Protein AF-A0A7V2N459-F1 (afdb_monomer_lite)

Secondary structure (DSSP, 8-state):
-HHHHHHHHHHHHHHHT---------EEEES-TT-HHHHHHHHTT--EEEESSHHHHHHHSPTT--EEE--SSTTT-PPP--HHHHHHHTT-

Structure (mmCIF, N/CA/C/O backbone):
data_AF-A0A7V2N459-F1
#
_entry.id   AF-A0A7V2N459-F1
#
loop_
_atom_site.group_PDB
_atom_site.id
_atom_site.type_symbol
_atom_site.label_atom_id
_atom_site.label_alt_id
_atom_site.label_comp_id
_atom_site.label_asym_id
_atom_site.label_entity_id
_atom_site.label_seq_id
_atom_site.pdbx_PDB_ins_code
_atom_site.Cartn_x
_atom_site.Cartn_y
_atom_site.Cartn_z
_atom_site.occupancy
_atom_site.B_iso_or_equiv
_atom_site.auth_seq_id
_atom_site.auth_comp_id
_atom_site.auth_asym_id
_atom_site.auth_atom_id
_atom_site.pdbx_PDB_model_num
ATOM 1 N N . MET A 1 1 ? -19.922 8.949 53.458 1.00 64.56 1 MET A N 1
ATOM 2 C CA . MET A 1 1 ? -20.731 8.506 52.298 1.00 64.56 1 MET A CA 1
ATOM 3 C C . MET A 1 1 ? -20.324 9.215 51.003 1.00 64.56 1 MET A C 1
ATOM 5 O O . MET A 1 1 ? -19.950 8.535 50.059 1.00 64.56 1 MET A O 1
ATOM 9 N N . GLN A 1 2 ? -20.271 10.553 50.970 1.00 70.25 2 GLN A N 1
ATOM 10 C CA . GLN A 1 2 ? -20.011 11.320 49.737 1.00 70.25 2 GLN A CA 1
ATOM 11 C C . GLN A 1 2 ? -18.630 11.116 49.085 1.00 70.25 2 GLN A C 1
ATOM 13 O O . GLN A 1 2 ? -18.548 11.033 47.867 1.00 70.25 2 GLN A O 1
ATOM 18 N N . ARG A 1 3 ? -17.555 10.934 49.867 1.00 70.62 3 ARG A N 1
ATOM 19 C CA . ARG A 1 3 ? -16.214 10.641 49.316 1.00 70.62 3 ARG A CA 1
ATOM 20 C C . ARG A 1 3 ? -16.130 9.299 48.577 1.00 70.62 3 ARG A C 1
ATOM 22 O O . ARG A 1 3 ? -15.412 9.205 47.594 1.00 70.62 3 ARG A O 1
ATOM 29 N N . ARG A 1 4 ? -16.872 8.278 49.028 1.00 72.75 4 ARG A N 1
ATOM 30 C CA . ARG A 1 4 ? -16.924 6.964 48.359 1.00 72.75 4 ARG A CA 1
ATOM 31 C C . ARG A 1 4 ? -17.725 7.043 47.057 1.00 72.75 4 ARG A C 1
ATOM 33 O O . ARG A 1 4 ? -17.286 6.485 46.063 1.00 72.75 4 ARG A O 1
ATOM 40 N N . LEU A 1 5 ? -18.818 7.811 47.056 1.00 71.62 5 LEU A N 1
ATOM 41 C CA . LEU A 1 5 ? -19.627 8.069 45.861 1.00 71.62 5 LEU A CA 1
ATOM 42 C C . LEU A 1 5 ? -18.840 8.835 44.784 1.00 71.62 5 LEU A C 1
ATOM 44 O O . LEU A 1 5 ? -18.859 8.449 43.623 1.00 71.62 5 LEU A O 1
ATOM 48 N N . ALA A 1 6 ? -18.105 9.881 45.177 1.00 73.50 6 ALA A N 1
ATOM 49 C CA . ALA A 1 6 ? -17.272 10.663 44.262 1.00 73.50 6 ALA A CA 1
ATOM 50 C C . ALA A 1 6 ? -16.128 9.830 43.661 1.00 73.50 6 ALA A C 1
ATOM 52 O O . ALA A 1 6 ? -15.856 9.932 42.469 1.00 73.50 6 ALA A O 1
ATOM 53 N N . LEU A 1 7 ? -15.501 8.960 44.464 1.00 67.81 7 LEU A N 1
ATOM 54 C CA . LEU A 1 7 ? -14.467 8.047 43.976 1.00 67.81 7 LEU A CA 1
ATOM 55 C C . LEU A 1 7 ? -15.044 7.002 43.006 1.00 67.81 7 LEU A C 1
ATOM 57 O O . LEU A 1 7 ? -14.444 6.733 41.973 1.00 67.81 7 LEU A O 1
ATOM 61 N N . GLN A 1 8 ? -16.219 6.441 43.312 1.00 66.12 8 GLN A N 1
ATOM 62 C CA . GLN A 1 8 ? -16.900 5.479 42.437 1.00 66.12 8 GLN A CA 1
ATOM 63 C C . GLN A 1 8 ? -17.325 6.110 41.104 1.00 66.12 8 GLN A C 1
ATOM 65 O O . GLN A 1 8 ? -17.144 5.489 40.062 1.00 66.12 8 GLN A O 1
ATOM 70 N N . LEU A 1 9 ? -17.821 7.351 41.122 1.00 71.75 9 LEU A N 1
ATOM 71 C CA . LEU A 1 9 ? -18.165 8.103 39.910 1.00 71.75 9 LEU A CA 1
ATOM 72 C C . LEU A 1 9 ? -16.926 8.438 39.065 1.00 71.75 9 LEU A C 1
ATOM 74 O O . LEU A 1 9 ? -16.973 8.289 37.848 1.00 71.75 9 LEU A O 1
ATOM 78 N N . ALA A 1 10 ? -15.810 8.818 39.697 1.00 70.69 10 ALA A N 1
ATOM 79 C CA . ALA A 1 10 ? -14.554 9.104 39.001 1.00 70.69 10 ALA A CA 1
ATOM 80 C C . ALA A 1 10 ? -13.917 7.846 38.376 1.00 70.69 10 ALA A C 1
ATOM 82 O O . ALA A 1 10 ? -13.384 7.896 37.270 1.00 70.69 10 ALA A O 1
ATOM 83 N N . ILE A 1 11 ? -13.995 6.695 39.051 1.00 65.44 11 ILE A N 1
ATOM 84 C CA . ILE A 1 11 ? -13.514 5.419 38.500 1.00 65.44 11 ILE A CA 1
ATOM 85 C C . ILE A 1 11 ? -14.393 4.983 37.317 1.00 65.44 11 ILE A C 1
ATOM 87 O O . ILE A 1 11 ? -13.868 4.567 36.287 1.00 65.44 11 ILE A O 1
ATOM 91 N N . LEU A 1 12 ? -15.718 5.143 37.418 1.00 64.06 12 LEU A N 1
ATOM 92 C CA . LEU A 1 12 ? -16.650 4.812 36.336 1.00 64.06 12 LEU A CA 1
ATOM 93 C C . LEU A 1 12 ? -16.441 5.699 35.094 1.00 64.06 12 LEU A C 1
ATOM 95 O O . LEU A 1 12 ? -16.506 5.200 33.972 1.00 64.06 12 LEU A O 1
ATOM 99 N N . SER A 1 13 ? -16.123 6.987 35.275 1.00 60.62 13 SER A N 1
ATOM 100 C CA . SER A 1 13 ? -15.835 7.901 34.161 1.00 60.62 13 SER A CA 1
ATOM 101 C C . SER A 1 13 ? -14.513 7.595 33.453 1.00 60.62 13 SER A C 1
ATOM 103 O O . SER A 1 13 ? -14.413 7.790 32.246 1.00 60.62 13 SER A O 1
ATOM 105 N N . VAL A 1 14 ? -13.506 7.085 34.172 1.00 59.78 14 VAL A N 1
ATOM 106 C CA . VAL A 1 14 ? -12.221 6.678 33.575 1.00 59.78 14 VAL A CA 1
ATOM 107 C C . VAL A 1 14 ? -12.373 5.396 32.751 1.00 59.78 14 VAL A C 1
ATOM 109 O O . VAL A 1 14 ? -11.801 5.305 31.673 1.00 59.78 14 VAL A O 1
ATOM 112 N N . VAL A 1 15 ? -13.185 4.430 33.195 1.00 59.94 15 VAL A N 1
ATOM 113 C CA . VAL A 1 15 ? -13.407 3.166 32.460 1.00 59.94 15 VAL A CA 1
ATOM 114 C C . VAL A 1 15 ? -14.144 3.390 31.131 1.00 59.94 15 VAL A C 1
ATOM 116 O O . VAL A 1 15 ? -13.827 2.738 30.139 1.00 59.94 15 VAL A O 1
ATOM 119 N N . LEU A 1 16 ? -15.073 4.350 31.075 1.00 55.66 16 LEU A N 1
ATOM 120 C CA . LEU A 1 16 ? -15.801 4.710 29.848 1.00 55.66 16 LEU A CA 1
ATOM 121 C C . LEU A 1 16 ? -14.923 5.387 28.777 1.00 55.66 16 LEU A C 1
ATOM 123 O O . LEU A 1 16 ? -15.271 5.341 27.601 1.00 55.66 16 LEU A O 1
ATOM 127 N N . LEU A 1 17 ? -13.779 5.971 29.150 1.00 54.75 17 LEU A N 1
ATOM 128 C CA . LEU A 1 17 ? -12.862 6.653 28.224 1.00 54.75 17 LEU A CA 1
ATOM 129 C C . LEU A 1 17 ? -11.868 5.714 27.511 1.00 54.75 17 LEU A C 1
ATOM 131 O O . LEU A 1 17 ? -11.180 6.155 26.596 1.00 54.75 17 LEU A O 1
ATOM 135 N N . VAL A 1 18 ? -11.770 4.438 27.905 1.00 56.19 18 VAL A N 1
ATOM 136 C CA . VAL A 1 18 ? -10.706 3.521 27.428 1.00 56.19 18 VAL A CA 1
ATOM 137 C C . VAL A 1 18 ? -11.186 2.550 26.338 1.00 56.19 18 VAL A C 1
ATOM 139 O O . VAL A 1 18 ? -10.397 1.776 25.799 1.00 56.19 18 VAL A O 1
ATOM 142 N N . SER A 1 19 ? -12.459 2.593 25.936 1.00 56.22 19 SER A N 1
ATOM 143 C CA . SER A 1 19 ? -12.940 1.758 24.830 1.00 56.22 19 SER A CA 1
ATOM 144 C C . SER A 1 19 ? -12.629 2.422 23.485 1.00 56.22 19 SER A C 1
ATOM 146 O O . SER A 1 19 ? -13.485 3.051 22.870 1.00 56.22 19 SER A O 1
ATOM 148 N N . VAL A 1 20 ? -11.376 2.310 23.035 1.00 63.97 20 VAL A N 1
ATOM 149 C CA . VAL A 1 20 ? -11.035 2.551 21.628 1.00 63.97 20 VAL A CA 1
ATOM 150 C C . VAL A 1 20 ? -11.593 1.360 20.849 1.00 63.97 20 VAL A C 1
ATOM 152 O O . VAL A 1 20 ? -11.104 0.244 21.052 1.00 63.97 20 VAL A O 1
ATOM 155 N N . PRO A 1 21 ? -12.621 1.528 19.998 1.00 56.06 21 PRO A N 1
ATOM 156 C CA . PRO A 1 21 ? -13.033 0.443 19.126 1.00 56.06 21 PRO A CA 1
ATOM 157 C C . PRO A 1 21 ? -11.829 0.072 18.261 1.00 56.06 21 PRO A C 1
ATOM 159 O O . PRO A 1 21 ? -11.200 0.939 17.652 1.00 56.06 21 PRO A O 1
ATOM 162 N N . ALA A 1 22 ? -11.477 -1.212 18.236 1.00 60.50 22 ALA A N 1
ATOM 163 C CA . ALA A 1 22 ? -10.510 -1.719 17.280 1.00 60.50 22 ALA A CA 1
ATOM 164 C C . ALA A 1 22 ? -11.128 -1.547 15.888 1.00 60.50 22 ALA A C 1
ATOM 166 O O . ALA A 1 22 ? -11.924 -2.376 15.455 1.00 60.50 22 ALA A O 1
ATOM 167 N N . VAL A 1 23 ? -10.831 -0.424 15.231 1.00 61.75 23 VAL A N 1
ATOM 168 C CA . VAL A 1 23 ? -11.217 -0.203 13.837 1.00 61.75 23 VAL A CA 1
ATOM 169 C C . VAL A 1 23 ? -10.638 -1.378 13.042 1.00 61.75 23 VAL A C 1
ATOM 171 O O . VAL A 1 23 ? -9.439 -1.653 13.199 1.00 61.75 23 VAL A O 1
ATOM 174 N N . PRO A 1 24 ? -11.454 -2.111 12.259 1.00 61.44 24 PRO A N 1
ATOM 175 C CA . PRO A 1 24 ? -10.950 -3.148 11.372 1.00 61.44 24 PRO A CA 1
ATOM 176 C C . PRO A 1 24 ? -9.793 -2.570 10.561 1.00 61.44 24 PRO A C 1
ATOM 178 O O . PRO A 1 24 ? -9.927 -1.523 9.929 1.00 61.44 24 PRO A O 1
ATOM 181 N N . ARG A 1 25 ? -8.616 -3.189 10.663 1.00 75.44 25 ARG A N 1
ATOM 182 C CA . ARG A 1 25 ? -7.430 -2.709 9.954 1.00 75.44 25 ARG A CA 1
ATOM 183 C C . ARG A 1 25 ? -7.502 -3.211 8.521 1.00 75.44 25 ARG A C 1
ATOM 185 O O . ARG A 1 25 ? -6.986 -4.286 8.223 1.00 75.44 25 ARG A O 1
ATOM 192 N N . GLU A 1 26 ? -8.173 -2.447 7.671 1.00 93.06 26 GLU A N 1
ATOM 193 C CA . GLU A 1 26 ? -8.086 -2.615 6.226 1.00 93.06 26 GLU A CA 1
ATOM 194 C C . GLU A 1 26 ? -6.654 -2.313 5.763 1.00 93.06 26 GLU A C 1
ATOM 196 O O . GLU A 1 26 ? -6.051 -1.310 6.157 1.00 93.06 26 GLU A O 1
ATOM 201 N N . PHE A 1 27 ? -6.097 -3.185 4.925 1.00 95.12 27 PHE A N 1
ATOM 202 C CA . PHE A 1 27 ? -4.828 -2.932 4.252 1.00 95.12 27 PHE A CA 1
ATOM 203 C C . PHE A 1 27 ? -5.053 -2.409 2.835 1.00 95.12 27 PHE A C 1
ATOM 205 O O . PHE A 1 27 ? -5.760 -3.021 2.036 1.00 95.12 27 PHE A O 1
ATOM 212 N N . PHE A 1 28 ? -4.365 -1.325 2.487 1.00 96.94 28 PHE A N 1
ATOM 213 C CA . PHE A 1 28 ? -4.312 -0.804 1.122 1.00 96.94 28 PHE A CA 1
ATOM 214 C C . PHE A 1 28 ? -3.048 -1.349 0.463 1.00 96.94 28 PHE A C 1
ATOM 216 O O . PHE A 1 28 ? -1.942 -1.001 0.871 1.00 96.94 28 PHE A O 1
ATOM 223 N N . VAL A 1 29 ? -3.183 -2.253 -0.507 1.00 96.94 29 VAL A N 1
ATOM 224 C CA . VAL A 1 29 ? -2.063 -3.090 -0.973 1.00 96.94 29 VAL A CA 1
ATOM 225 C C . VAL A 1 29 ? -1.805 -2.893 -2.461 1.00 96.94 29 VAL A C 1
ATOM 227 O O . VAL A 1 29 ? -2.730 -2.978 -3.263 1.00 96.94 29 VAL A O 1
ATOM 230 N N . THR A 1 30 ? -0.542 -2.721 -2.853 1.00 96.69 30 THR A N 1
ATOM 231 C CA . THR A 1 30 ? -0.093 -2.900 -4.240 1.00 96.69 30 THR A CA 1
ATOM 232 C C . THR A 1 30 ? 0.680 -4.208 -4.353 1.00 96.69 30 THR A C 1
ATOM 234 O O . THR A 1 30 ? 1.699 -4.395 -3.688 1.00 96.69 30 THR A O 1
ATOM 237 N N . CYS A 1 31 ? 0.142 -5.147 -5.131 1.00 95.25 31 CYS A N 1
ATOM 238 C CA . CYS A 1 31 ? 0.759 -6.445 -5.401 1.00 95.25 31 CYS A CA 1
ATOM 239 C C . CYS A 1 31 ? 0.042 -7.179 -6.548 1.00 95.25 31 CYS A C 1
ATOM 241 O O . CYS A 1 31 ? -1.104 -6.863 -6.897 1.00 95.25 31 CYS A O 1
ATOM 243 N N . GLY A 1 32 ? 0.697 -8.207 -7.093 1.00 92.88 32 GLY A N 1
ATOM 244 C CA . GLY A 1 32 ? 0.051 -9.201 -7.951 1.00 92.88 32 GLY A CA 1
ATOM 245 C C . GLY A 1 32 ? -1.026 -9.991 -7.198 1.00 92.88 32 GLY A C 1
ATOM 246 O O . GLY A 1 32 ? -0.948 -10.176 -5.984 1.00 92.88 32 GLY A O 1
ATOM 247 N N . ALA A 1 33 ? -2.053 -10.465 -7.907 1.00 91.69 33 ALA A N 1
ATOM 248 C CA . ALA A 1 33 ? -3.138 -11.252 -7.302 1.00 91.69 33 ALA A CA 1
ATOM 249 C C . ALA A 1 33 ? -2.669 -12.618 -6.757 1.00 91.69 33 ALA A C 1
ATOM 251 O O . ALA A 1 33 ? -3.340 -13.243 -5.933 1.00 91.69 33 ALA A O 1
ATOM 252 N N . ASP A 1 34 ? -1.518 -13.086 -7.226 1.00 92.56 34 ASP A N 1
ATOM 253 C CA . ASP A 1 34 ? -0.834 -14.302 -6.811 1.00 92.56 34 ASP A CA 1
ATOM 254 C C . ASP A 1 34 ? 0.110 -14.101 -5.618 1.00 92.56 34 ASP A C 1
ATOM 256 O O . ASP A 1 34 ? 0.583 -15.102 -5.076 1.00 92.56 34 ASP A O 1
ATOM 260 N N . ASN A 1 35 ? 0.314 -12.857 -5.160 1.00 94.88 35 ASN A N 1
ATOM 261 C CA . ASN A 1 35 ? 1.149 -12.546 -4.004 1.00 94.88 35 ASN A CA 1
ATOM 262 C C . ASN A 1 35 ? 0.696 -13.346 -2.772 1.00 94.88 35 ASN A C 1
ATOM 264 O O . ASN A 1 35 ? -0.468 -13.329 -2.359 1.00 94.88 35 ASN A O 1
ATOM 268 N N . ASP A 1 36 ? 1.636 -14.082 -2.196 1.00 94.94 36 ASP A N 1
ATOM 269 C CA . ASP A 1 36 ? 1.414 -15.027 -1.111 1.00 94.94 36 ASP A CA 1
ATOM 270 C C . ASP A 1 36 ? 0.920 -14.340 0.164 1.00 94.94 36 ASP A C 1
ATOM 272 O O . ASP A 1 36 ? -0.084 -14.779 0.733 1.00 94.94 36 ASP A O 1
ATOM 276 N N . LEU A 1 37 ? 1.546 -13.230 0.565 1.00 94.69 37 LEU A N 1
ATOM 277 C CA . LEU A 1 37 ? 1.132 -12.432 1.716 1.00 94.69 37 LEU A CA 1
ATOM 278 C C . LEU A 1 37 ? -0.299 -11.917 1.539 1.00 94.69 37 LEU A C 1
ATOM 280 O O . LEU A 1 37 ? -1.125 -12.1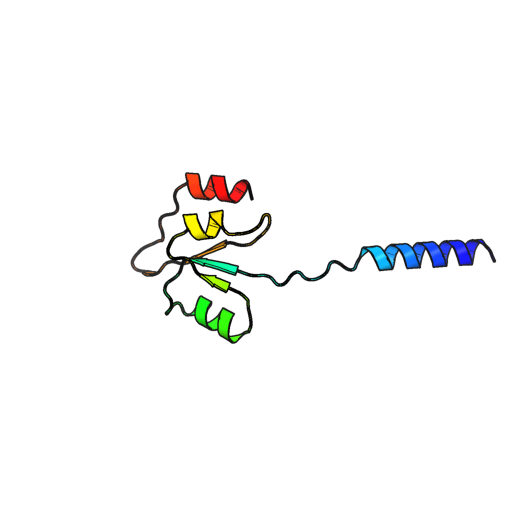16 2.428 1.00 94.69 37 LEU A O 1
ATOM 284 N N . TYR A 1 38 ? -0.632 -11.337 0.383 1.00 95.62 38 TYR A N 1
ATOM 285 C CA . TYR A 1 38 ? -1.997 -10.892 0.080 1.00 95.62 38 TYR A CA 1
ATOM 286 C C . TYR A 1 38 ? -3.012 -12.037 0.199 1.00 95.62 38 TYR A C 1
ATOM 288 O O . TYR A 1 38 ? -4.042 -11.911 0.867 1.00 95.62 38 TYR A O 1
ATOM 296 N N . ARG A 1 39 ? -2.699 -13.207 -0.369 1.00 96.12 39 ARG A N 1
ATOM 297 C CA . ARG A 1 39 ? -3.566 -14.393 -0.287 1.00 96.12 39 ARG A CA 1
ATOM 298 C C . ARG A 1 39 ? -3.686 -14.956 1.127 1.00 96.12 39 ARG A C 1
ATOM 300 O O . ARG A 1 39 ? -4.697 -15.590 1.431 1.00 96.12 39 ARG A O 1
ATOM 307 N N . VAL A 1 40 ? -2.666 -14.807 1.968 1.00 96.75 40 VAL A N 1
ATOM 308 C CA . VAL A 1 40 ? -2.711 -15.197 3.385 1.00 96.75 40 VAL A CA 1
ATOM 309 C C . VAL A 1 40 ? -3.573 -14.217 4.176 1.00 96.75 40 VAL A C 1
ATOM 311 O O . VAL A 1 40 ? -4.417 -14.672 4.945 1.00 96.75 40 VAL A O 1
ATOM 314 N N . LEU A 1 41 ? -3.429 -12.908 3.956 1.00 94.56 41 LEU A N 1
ATOM 315 C CA . LEU A 1 41 ? -4.247 -11.879 4.607 1.00 94.56 41 LEU A CA 1
ATOM 316 C C . LEU A 1 41 ? -5.739 -12.106 4.335 1.00 94.56 41 LEU A C 1
ATOM 318 O O . LEU A 1 41 ? -6.513 -12.254 5.281 1.00 94.56 41 LEU A O 1
ATOM 322 N N . LEU A 1 42 ? -6.120 -12.263 3.063 1.00 94.81 42 LEU A N 1
ATOM 323 C CA . LEU A 1 42 ? -7.508 -12.552 2.684 1.00 94.81 42 LEU A CA 1
ATOM 324 C C . LEU A 1 42 ? -8.040 -13.836 3.333 1.00 94.81 42 LEU A C 1
ATOM 326 O O . LEU A 1 42 ? -9.161 -13.868 3.835 1.00 94.81 42 LEU A O 1
ATOM 330 N N . ARG A 1 43 ? -7.234 -14.907 3.358 1.00 96.56 43 ARG A N 1
ATOM 331 C CA . ARG A 1 43 ? -7.635 -16.191 3.961 1.00 96.56 43 ARG A CA 1
ATOM 332 C C . ARG A 1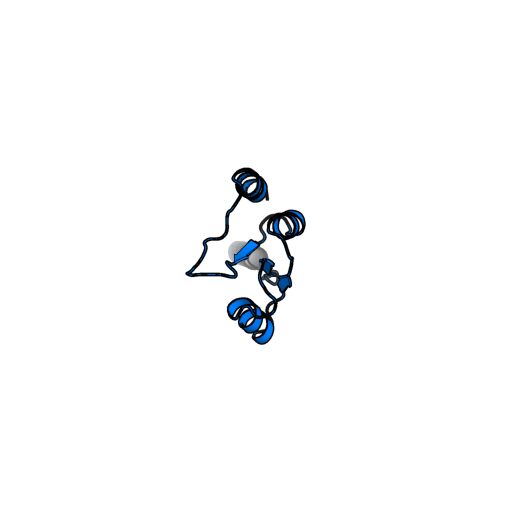 43 ? -7.850 -16.120 5.470 1.00 96.56 43 ARG A C 1
ATOM 334 O O . ARG A 1 43 ? -8.591 -16.942 5.996 1.00 96.56 43 ARG A O 1
ATOM 341 N N . ASN A 1 44 ? -7.231 -15.157 6.146 1.00 94.69 44 ASN A N 1
ATOM 342 C CA . ASN A 1 44 ? -7.406 -14.925 7.578 1.00 94.69 44 ASN A CA 1
ATOM 343 C C . ASN A 1 44 ? -8.480 -13.866 7.882 1.00 94.69 44 ASN A C 1
ATOM 345 O O . ASN A 1 44 ? -8.581 -13.412 9.018 1.00 94.69 44 ASN A O 1
ATOM 349 N N . GLY A 1 45 ? -9.291 -13.481 6.890 1.00 93.50 45 GLY A N 1
ATOM 350 C CA . GLY A 1 45 ? -10.397 -12.541 7.075 1.00 93.50 45 GLY A CA 1
ATOM 351 C C . GLY A 1 45 ? -9.963 -11.082 7.213 1.00 93.50 45 GLY A C 1
ATOM 352 O O . GLY A 1 45 ? -10.753 -10.269 7.683 1.00 93.50 45 GLY A O 1
ATOM 353 N N . MET A 1 46 ? -8.731 -10.741 6.820 1.00 93.06 46 MET A N 1
ATOM 354 C CA . MET A 1 46 ? -8.303 -9.345 6.760 1.00 93.06 46 MET A CA 1
ATOM 355 C C . MET A 1 46 ? -8.944 -8.658 5.554 1.00 93.06 46 MET A C 1
ATOM 357 O O . MET A 1 46 ? -8.910 -9.185 4.440 1.00 93.06 46 MET A O 1
ATOM 361 N N . GLU A 1 47 ? -9.474 -7.457 5.764 1.00 94.19 47 GLU A N 1
ATOM 362 C CA . GLU A 1 47 ? -9.941 -6.601 4.676 1.00 94.19 47 GLU A CA 1
ATOM 363 C C . GLU A 1 47 ? -8.733 -6.036 3.925 1.00 94.19 47 GLU A C 1
ATOM 365 O O . GLU A 1 47 ? -7.775 -5.548 4.529 1.00 94.19 47 GLU A O 1
ATOM 370 N N . CYS A 1 48 ? -8.731 -6.161 2.599 1.00 95.44 48 CYS A N 1
ATOM 371 C CA . CYS A 1 48 ? -7.635 -5.685 1.763 1.00 95.44 48 CYS A CA 1
ATOM 372 C C . CYS A 1 48 ? -8.172 -5.054 0.477 1.00 95.44 48 CYS A C 1
ATOM 374 O O . CYS A 1 48 ? -8.699 -5.761 -0.387 1.00 95.44 48 CYS A O 1
ATOM 376 N N . SER A 1 49 ? -7.939 -3.756 0.303 1.00 96.50 49 SER A N 1
ATOM 377 C CA . SER A 1 49 ? -8.145 -3.056 -0.965 1.00 96.50 49 SER A CA 1
ATOM 378 C C . SER A 1 49 ? -6.877 -3.146 -1.816 1.00 96.50 49 SER A C 1
ATOM 380 O O . SER A 1 49 ? -5.855 -2.532 -1.499 1.00 96.50 49 SER A O 1
ATOM 382 N N . ARG A 1 50 ? -6.917 -3.954 -2.887 1.00 97.38 50 ARG A N 1
ATOM 383 C CA . ARG A 1 50 ? -5.780 -4.166 -3.802 1.00 97.38 50 ARG A CA 1
ATOM 384 C C . ARG A 1 50 ? -5.816 -3.177 -4.969 1.00 97.38 50 ARG A C 1
ATOM 386 O O . ARG A 1 50 ? -6.834 -3.066 -5.645 1.00 97.38 50 ARG A O 1
ATOM 393 N N . TYR A 1 51 ? -4.680 -2.545 -5.249 1.00 96.81 51 TYR A N 1
ATOM 394 C CA . TYR A 1 51 ? -4.477 -1.607 -6.354 1.00 96.81 51 TYR A CA 1
ATOM 395 C C . TYR A 1 51 ? -3.274 -2.001 -7.207 1.00 96.81 51 TYR A C 1
ATOM 397 O O . TYR A 1 51 ? -2.319 -2.608 -6.717 1.00 96.81 51 TYR A O 1
ATOM 405 N N . ASP A 1 52 ? -3.289 -1.588 -8.471 1.00 93.44 52 ASP A N 1
ATOM 406 C CA . ASP A 1 52 ? -2.205 -1.879 -9.412 1.00 93.44 52 ASP A CA 1
ATOM 407 C C . ASP A 1 52 ? -0.997 -0.948 -9.228 1.00 93.44 52 ASP A C 1
ATOM 409 O O . ASP A 1 52 ? 0.113 -1.295 -9.621 1.00 93.44 52 ASP A O 1
ATOM 413 N N . THR A 1 53 ? -1.191 0.229 -8.617 1.00 93.44 53 THR A N 1
ATOM 414 C CA . THR A 1 53 ? -0.113 1.203 -8.395 1.00 93.44 53 THR A CA 1
ATOM 415 C C . THR A 1 53 ? -0.055 1.719 -6.957 1.00 93.44 53 THR A C 1
ATOM 417 O O . THR A 1 53 ? -1.080 1.955 -6.310 1.00 93.44 53 THR A O 1
ATOM 420 N N . ALA A 1 54 ? 1.165 2.010 -6.489 1.00 94.75 54 ALA A N 1
ATOM 421 C CA . ALA A 1 54 ? 1.410 2.626 -5.184 1.00 94.75 54 ALA A CA 1
ATOM 422 C C . ALA A 1 54 ? 0.673 3.966 -5.015 1.00 94.75 54 ALA A C 1
ATOM 424 O O . ALA A 1 54 ? 0.120 4.240 -3.953 1.00 94.75 54 ALA A O 1
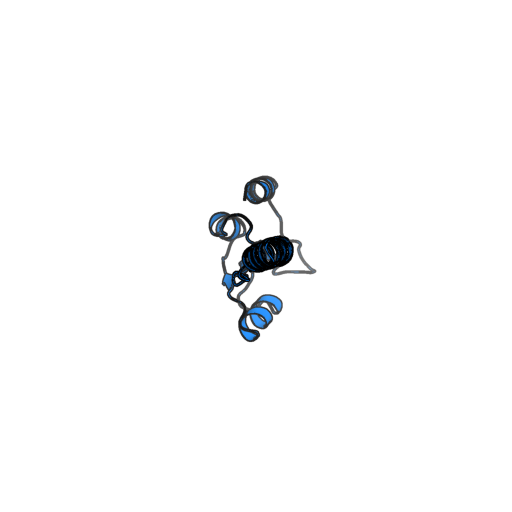ATOM 425 N N . LYS A 1 55 ? 0.608 4.782 -6.077 1.00 95.44 55 LYS A N 1
ATOM 426 C CA . LYS A 1 55 ? -0.124 6.054 -6.075 1.00 95.44 55 LYS A CA 1
ATOM 427 C C . LYS A 1 55 ? -1.605 5.858 -5.742 1.00 95.44 55 LYS A C 1
ATOM 429 O O . LYS A 1 55 ? -2.110 6.539 -4.856 1.00 95.44 55 LYS A O 1
ATOM 434 N N . GLN A 1 56 ? -2.279 4.920 -6.409 1.00 96.19 56 GLN A N 1
ATOM 435 C CA . GLN A 1 56 ? -3.699 4.639 -6.167 1.00 96.19 56 GLN A CA 1
ATOM 436 C C . GLN A 1 56 ? -3.946 4.149 -4.738 1.00 96.19 56 GLN A C 1
ATOM 438 O O . GLN A 1 56 ? -4.894 4.604 -4.097 1.00 96.19 56 GLN A O 1
ATOM 443 N N . ALA A 1 57 ? -3.082 3.264 -4.232 1.00 96.50 57 ALA A N 1
ATOM 444 C CA . ALA A 1 57 ? -3.177 2.760 -2.866 1.00 96.50 57 ALA A CA 1
ATOM 445 C C . ALA A 1 57 ? -3.024 3.894 -1.839 1.00 96.50 57 ALA A C 1
ATOM 447 O O . ALA A 1 57 ? -3.868 4.043 -0.957 1.00 96.50 57 ALA A O 1
ATOM 448 N N . ILE A 1 58 ? -2.006 4.749 -2.000 1.00 96.19 58 ILE A N 1
ATOM 449 C CA . ILE A 1 58 ? -1.785 5.912 -1.129 1.00 96.19 58 ILE A CA 1
ATOM 450 C C . ILE A 1 58 ? -2.952 6.889 -1.219 1.00 96.19 58 ILE A C 1
ATOM 452 O O . ILE A 1 58 ? -3.407 7.365 -0.188 1.00 96.19 58 ILE A O 1
ATOM 456 N N . GLU A 1 59 ? -3.451 7.217 -2.412 1.00 95.81 59 GLU A N 1
ATOM 457 C CA . GLU A 1 59 ? -4.550 8.176 -2.583 1.00 95.81 59 GLU A CA 1
ATOM 458 C C . GLU A 1 59 ? -5.862 7.674 -1.975 1.00 95.81 59 GLU A C 1
ATOM 460 O O . GLU A 1 59 ? -6.565 8.473 -1.351 1.00 95.81 59 GLU A O 1
ATOM 465 N N . SER A 1 60 ? -6.131 6.370 -2.061 1.00 96.12 60 SER A N 1
ATOM 466 C CA . SER A 1 60 ? -7.365 5.752 -1.559 1.00 96.12 60 SER A CA 1
ATOM 467 C C . SER A 1 60 ? -7.354 5.473 -0.053 1.00 96.12 60 SER A C 1
ATOM 469 O O . SER A 1 60 ? -8.412 5.496 0.566 1.00 96.12 60 SER A O 1
ATOM 471 N N . ALA A 1 61 ? -6.181 5.250 0.549 1.00 95.31 61 ALA A N 1
ATOM 472 C CA . ALA A 1 61 ? -6.063 4.940 1.976 1.00 95.31 61 ALA A CA 1
ATOM 473 C C . ALA A 1 61 ? -6.559 6.092 2.874 1.00 95.31 61 ALA A C 1
ATOM 475 O O . ALA A 1 61 ? -6.109 7.222 2.695 1.00 95.31 61 ALA A O 1
ATOM 476 N N . PRO A 1 62 ? -7.446 5.883 3.857 1.00 93.62 62 PRO A N 1
ATOM 477 C CA . PRO A 1 62 ? -7.800 6.920 4.823 1.00 93.62 62 PRO A CA 1
ATOM 478 C C . PRO A 1 62 ? -6.584 7.438 5.608 1.00 93.62 62 PRO A C 1
ATOM 480 O O . PRO A 1 62 ? -5.549 6.775 5.690 1.00 93.62 62 PRO A O 1
ATOM 483 N N . GLU A 1 63 ? -6.720 8.620 6.210 1.00 91.94 63 GLU A N 1
ATOM 484 C CA . GLU A 1 63 ? -5.716 9.170 7.135 1.00 91.94 63 GLU A CA 1
ATOM 485 C C . GLU A 1 63 ? -5.425 8.168 8.271 1.00 91.94 63 GLU A C 1
ATOM 487 O O . GLU A 1 63 ? -6.336 7.498 8.769 1.00 91.94 63 GLU A O 1
ATOM 492 N N . GLY A 1 64 ? -4.152 7.999 8.631 1.00 89.94 64 GLY A N 1
ATOM 493 C CA . GLY A 1 64 ? -3.684 7.036 9.633 1.00 89.94 64 GLY A CA 1
ATOM 494 C C . GLY A 1 64 ? -3.723 5.556 9.219 1.00 89.94 64 GLY A C 1
ATOM 495 O O . GLY A 1 64 ? -3.408 4.692 10.041 1.00 89.94 64 GLY A O 1
ATOM 496 N N . SER A 1 65 ? -4.101 5.233 7.977 1.00 90.88 65 SER A N 1
ATOM 497 C CA . SER A 1 65 ? -4.145 3.847 7.483 1.00 90.88 65 SER A CA 1
ATOM 498 C C . SER A 1 65 ? -2.788 3.357 6.977 1.00 90.88 65 SER A C 1
ATOM 500 O O . SER A 1 65 ? -1.953 4.127 6.508 1.00 90.88 65 SER A O 1
ATOM 502 N N . ALA A 1 66 ? -2.578 2.040 7.026 1.00 90.50 66 ALA A N 1
ATOM 503 C CA . ALA A 1 66 ? -1.370 1.417 6.498 1.00 90.50 66 ALA A CA 1
ATOM 504 C C . ALA A 1 66 ? -1.493 1.127 4.992 1.00 90.50 66 ALA A C 1
ATOM 506 O O . ALA A 1 66 ? -2.492 0.567 4.534 1.00 90.50 66 ALA A O 1
ATOM 507 N N . VAL A 1 67 ? -0.429 1.436 4.245 1.00 95.00 67 VAL A N 1
ATOM 508 C CA . VAL A 1 67 ? -0.277 1.080 2.827 1.00 95.00 67 VAL A CA 1
ATOM 509 C C . VAL A 1 67 ? 0.878 0.090 2.675 1.00 95.00 67 VAL A C 1
ATOM 511 O O . VAL A 1 67 ? 1.981 0.339 3.157 1.00 95.00 67 VAL A O 1
ATOM 514 N N . LEU A 1 68 ? 0.634 -1.030 1.995 1.00 95.38 68 LEU A N 1
ATOM 515 C CA . LEU A 1 68 ? 1.621 -2.071 1.707 1.00 95.38 68 LEU A CA 1
ATOM 516 C C . LEU A 1 68 ? 1.997 -2.030 0.222 1.00 95.38 68 LEU A C 1
ATOM 518 O O . LEU A 1 68 ? 1.177 -2.339 -0.639 1.00 95.38 68 LEU A O 1
ATOM 522 N N . ILE A 1 69 ? 3.244 -1.674 -0.084 1.00 94.75 69 ILE A N 1
ATOM 523 C CA . ILE A 1 69 ? 3.791 -1.698 -1.447 1.00 94.75 69 ILE A CA 1
ATOM 524 C C . ILE A 1 69 ? 4.724 -2.907 -1.549 1.00 94.75 69 ILE A C 1
ATOM 526 O O . ILE A 1 69 ? 5.809 -2.891 -0.970 1.00 94.75 69 ILE A O 1
ATOM 530 N N . LEU A 1 70 ? 4.298 -3.967 -2.240 1.00 93.88 70 LEU A N 1
ATOM 531 C CA . LEU A 1 70 ? 5.033 -5.234 -2.298 1.00 93.88 70 LEU A CA 1
ATOM 532 C C . LEU A 1 70 ? 5.708 -5.416 -3.660 1.00 93.88 70 LEU A C 1
ATOM 534 O O . LEU A 1 70 ? 5.122 -5.120 -4.701 1.00 93.88 70 LEU A O 1
ATOM 538 N N . ALA A 1 71 ? 6.945 -5.914 -3.651 1.00 91.19 71 ALA A N 1
ATOM 539 C CA . ALA A 1 71 ? 7.681 -6.230 -4.871 1.00 91.19 71 ALA A CA 1
ATOM 540 C C . ALA A 1 71 ? 7.108 -7.476 -5.552 1.00 91.19 71 ALA A C 1
ATOM 542 O O . ALA A 1 71 ? 6.896 -8.497 -4.899 1.00 91.19 71 ALA A O 1
ATOM 543 N N . GLY A 1 72 ? 6.874 -7.386 -6.863 1.00 88.25 72 GLY A N 1
ATOM 544 C CA . GLY A 1 72 ? 6.457 -8.530 -7.679 1.00 88.25 72 GLY A CA 1
ATOM 545 C C . GLY A 1 72 ? 7.621 -9.462 -8.014 1.00 88.25 72 GLY A C 1
ATOM 546 O O . GLY A 1 72 ? 7.484 -10.675 -7.919 1.00 88.25 72 GLY A O 1
ATOM 547 N N . ASP A 1 73 ? 8.785 -8.886 -8.319 1.00 88.56 73 ASP A N 1
ATOM 548 C CA . ASP A 1 73 ? 9.920 -9.620 -8.882 1.00 88.56 73 ASP A CA 1
ATOM 549 C C . ASP A 1 73 ? 11.075 -9.802 -7.888 1.00 88.56 73 ASP A C 1
ATOM 551 O O . ASP A 1 73 ? 12.218 -9.998 -8.295 1.00 88.56 73 ASP A O 1
ATOM 555 N N . TYR A 1 74 ? 10.830 -9.728 -6.576 1.00 82.62 74 TYR A N 1
ATOM 556 C CA . TYR A 1 74 ? 11.880 -9.991 -5.587 1.00 82.62 74 TYR A CA 1
ATOM 557 C C . TYR A 1 74 ? 12.327 -11.468 -5.648 1.00 82.62 74 TYR A C 1
ATOM 559 O O . TYR A 1 74 ? 11.475 -12.356 -5.704 1.00 82.62 74 TYR A O 1
ATOM 567 N N . PRO A 1 75 ? 13.642 -11.767 -5.585 1.00 89.62 75 PRO A N 1
ATOM 568 C CA . PRO A 1 75 ? 14.763 -10.850 -5.341 1.00 89.62 75 PRO A CA 1
ATOM 569 C C . PRO A 1 75 ? 15.379 -10.206 -6.591 1.00 89.62 75 PRO A C 1
ATOM 571 O O . PRO A 1 75 ? 16.322 -9.431 -6.461 1.00 89.62 75 PRO A O 1
ATOM 574 N N . THR A 1 76 ? 14.874 -10.519 -7.783 1.00 95.31 76 THR A N 1
ATOM 575 C CA . THR A 1 76 ? 15.390 -10.047 -9.078 1.00 95.31 76 THR A CA 1
ATOM 576 C C . THR A 1 76 ? 15.356 -8.524 -9.214 1.00 95.31 76 THR A C 1
ATOM 578 O O . THR A 1 76 ? 16.321 -7.943 -9.705 1.00 95.31 76 THR A O 1
ATOM 581 N N . ALA A 1 77 ? 14.276 -7.872 -8.774 1.00 91.06 77 ALA A N 1
ATOM 582 C CA . ALA A 1 77 ? 14.137 -6.418 -8.812 1.00 91.06 77 ALA A CA 1
ATOM 583 C C . ALA A 1 77 ? 13.489 -5.869 -7.533 1.00 91.06 77 ALA A C 1
ATOM 585 O O . ALA A 1 77 ? 12.579 -6.471 -6.959 1.00 91.06 77 ALA A O 1
ATOM 586 N N . ALA A 1 78 ? 13.964 -4.702 -7.095 1.00 89.75 78 ALA A N 1
ATOM 587 C CA . ALA A 1 78 ? 13.344 -3.940 -6.018 1.00 89.75 78 ALA A CA 1
ATOM 588 C C . ALA A 1 78 ? 12.201 -3.073 -6.564 1.00 89.75 78 ALA A C 1
ATOM 590 O O . ALA A 1 78 ? 12.257 -2.607 -7.702 1.00 89.75 78 ALA A O 1
ATOM 591 N N . THR A 1 79 ? 11.188 -2.810 -5.738 1.00 89.12 79 THR A N 1
ATOM 592 C CA . THR A 1 79 ? 10.158 -1.827 -6.083 1.00 89.12 79 THR A CA 1
ATOM 593 C C . THR A 1 79 ? 10.732 -0.423 -5.985 1.00 89.12 79 THR A C 1
ATOM 595 O O . THR A 1 79 ? 11.128 0.012 -4.903 1.00 89.12 79 THR A O 1
ATOM 598 N N . GLU A 1 80 ? 10.739 0.307 -7.095 1.00 89.19 80 GLU A N 1
ATOM 599 C C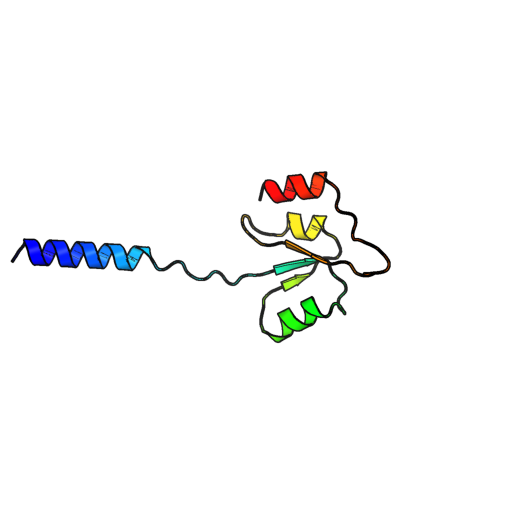A . GLU A 1 80 ? 11.042 1.734 -7.073 1.00 89.19 80 GLU A CA 1
ATOM 600 C C . GLU A 1 80 ? 9.908 2.502 -6.384 1.00 89.19 80 GLU A C 1
ATOM 602 O O . GLU A 1 80 ? 8.733 2.373 -6.735 1.00 89.19 80 GLU A O 1
ATOM 607 N N . VAL A 1 81 ? 10.265 3.311 -5.386 1.00 87.06 81 VAL A N 1
ATOM 608 C CA . VAL A 1 81 ? 9.332 4.195 -4.682 1.00 87.06 81 VAL A CA 1
ATOM 609 C C . VAL A 1 81 ? 9.758 5.631 -4.945 1.00 87.06 81 VAL A C 1
ATOM 611 O O . VAL A 1 81 ? 10.811 6.068 -4.486 1.00 87.06 81 VAL A O 1
ATOM 614 N N . ASP A 1 82 ? 8.9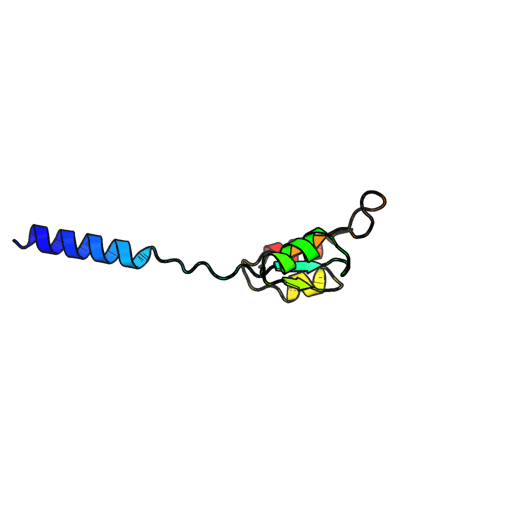28 6.364 -5.685 1.00 91.44 82 ASP A N 1
ATOM 615 C CA . ASP A 1 82 ? 9.131 7.789 -5.940 1.00 91.44 82 ASP A CA 1
ATOM 616 C C . ASP A 1 82 ? 9.135 8.567 -4.602 1.00 91.44 82 ASP A C 1
ATOM 618 O O . ASP A 1 82 ? 8.161 8.475 -3.843 1.00 91.44 82 ASP A O 1
ATOM 622 N N . PRO A 1 83 ? 10.180 9.363 -4.297 1.00 94.81 83 PRO A N 1
ATOM 623 C CA . PRO A 1 83 ? 10.217 10.218 -3.110 1.00 94.81 83 PRO A CA 1
ATOM 624 C C . PRO A 1 83 ? 8.980 11.112 -2.940 1.00 94.81 83 PRO A C 1
ATOM 626 O O . PRO A 1 83 ? 8.565 11.390 -1.814 1.00 94.81 83 PRO A O 1
ATOM 629 N N . ALA A 1 84 ? 8.344 11.539 -4.036 1.00 95.69 84 ALA A N 1
ATOM 630 C CA . ALA A 1 84 ? 7.112 12.321 -3.983 1.00 95.69 84 ALA A CA 1
ATOM 631 C C . ALA A 1 84 ? 5.924 11.519 -3.422 1.00 95.69 84 ALA A C 1
ATOM 633 O O . ALA A 1 84 ? 5.075 12.085 -2.726 1.00 95.69 84 ALA A O 1
ATOM 634 N N . LEU A 1 85 ? 5.868 10.207 -3.685 1.00 94.25 85 LEU A N 1
ATOM 635 C CA . LEU A 1 85 ? 4.866 9.310 -3.103 1.00 94.25 85 LEU A CA 1
ATOM 636 C C . LEU A 1 85 ? 5.110 9.103 -1.611 1.00 94.25 85 LEU A C 1
ATOM 638 O O . LEU A 1 85 ? 4.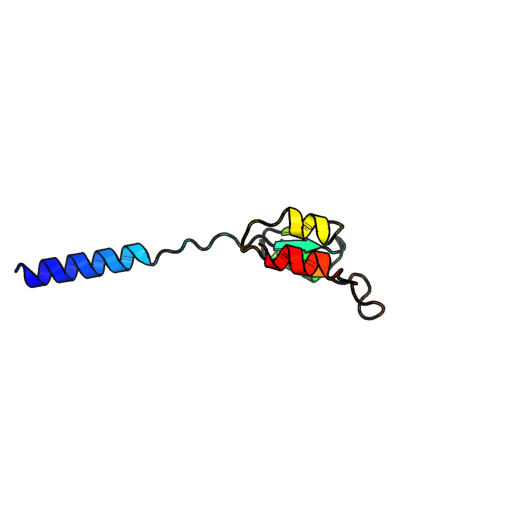152 9.139 -0.838 1.00 94.25 85 LEU A O 1
ATOM 642 N N . LEU A 1 86 ? 6.371 8.965 -1.195 1.00 93.31 86 LEU A N 1
ATOM 643 C CA . LEU A 1 86 ? 6.715 8.874 0.224 1.00 93.31 86 LEU A CA 1
ATOM 644 C C . LEU A 1 86 ? 6.287 10.143 0.973 1.00 93.31 86 LEU A C 1
ATOM 646 O O . LEU A 1 86 ? 5.525 10.063 1.932 1.00 93.31 86 LEU A O 1
ATOM 650 N N . ALA A 1 87 ? 6.653 11.320 0.460 1.00 95.38 87 ALA A N 1
ATOM 651 C CA . ALA A 1 87 ? 6.224 12.593 1.035 1.00 95.38 87 ALA A CA 1
ATOM 652 C C . ALA A 1 87 ? 4.692 12.741 1.046 1.00 95.38 87 ALA A C 1
ATOM 654 O O . ALA A 1 87 ? 4.129 13.402 1.918 1.00 95.38 87 ALA A O 1
ATOM 655 N N . ARG A 1 88 ? 3.979 12.171 0.062 1.00 94.75 88 ARG A N 1
ATOM 656 C CA . ARG A 1 88 ? 2.508 12.165 0.046 1.00 94.75 88 ARG A CA 1
ATOM 657 C C . ARG A 1 88 ? 1.927 11.298 1.160 1.00 94.75 88 ARG A C 1
ATOM 659 O O . ARG A 1 88 ? 0.916 11.712 1.731 1.00 94.75 88 ARG A O 1
ATOM 666 N N . ALA A 1 89 ? 2.535 10.146 1.428 1.00 94.06 89 ALA A N 1
ATOM 667 C CA . ALA A 1 89 ? 2.138 9.239 2.498 1.00 94.06 89 ALA A CA 1
ATOM 668 C C . ALA A 1 89 ? 2.396 9.843 3.888 1.00 94.06 89 ALA A C 1
ATOM 670 O O . ALA A 1 89 ? 1.547 9.704 4.751 1.00 94.06 89 ALA A O 1
ATOM 671 N N . GLU A 1 90 ? 3.481 10.603 4.078 1.00 93.44 90 GLU A N 1
ATOM 672 C CA . GLU A 1 90 ? 3.761 11.339 5.331 1.00 93.44 90 GLU A CA 1
ATOM 673 C C . GLU A 1 90 ? 2.714 12.413 5.678 1.00 93.44 90 GLU A C 1
ATOM 675 O O . GLU A 1 90 ? 2.663 12.894 6.806 1.00 93.44 90 GLU A O 1
ATOM 680 N N . ARG A 1 91 ? 1.898 12.826 4.700 1.00 93.69 91 ARG A N 1
ATOM 681 C CA . ARG A 1 91 ? 0.793 13.784 4.881 1.00 93.69 91 ARG A CA 1
ATOM 682 C C . ARG A 1 91 ? -0.569 13.100 5.054 1.00 93.69 91 ARG A C 1
ATOM 684 O O . ARG A 1 91 ? -1.591 13.767 4.879 1.00 93.69 91 ARG A O 1
ATOM 691 N N . LYS A 1 92 ? -0.587 11.784 5.252 1.00 85.62 92 LYS A N 1
ATOM 692 C CA . LYS A 1 92 ? -1.748 11.001 5.690 1.00 85.62 92 LYS A CA 1
ATOM 693 C C . LYS A 1 92 ? -1.522 10.519 7.116 1.00 85.62 92 LYS A C 1
ATOM 695 O O . LYS A 1 92 ? -2.508 10.018 7.687 1.00 85.62 92 LYS A O 1
#

pLDDT: mean 85.66, std 13.58, range [54.75, 97.38]

Sequence (92 aa):
MQRRLALQLAILSVVLLVSVPAVPREFFVTCGADNDLYRVLLRNGMECSRYDTAKQAIESAPEGSAVLILAGDYPTAATEVDPALLARAERK

Radius of gyration: 21.0 Å; chains: 1; bounding box: 36×30×62 Å

Foldseek 3Di:
DVVVVVVVVVVVVVVVVPPPPPDQQEELEAEDPPDPVVVVCVVVVRHYRYDPDLQVSLVPADPPHHYYYDDHDPPVDDDDDDVVSVVSSVVD